Protein AF-A0A942S3N4-F1 (afdb_monomer_lite)

Structure (mmCIF, N/CA/C/O backbone):
data_AF-A0A942S3N4-F1
#
_entry.id   AF-A0A942S3N4-F1
#
loop_
_atom_site.group_PDB
_atom_site.id
_atom_site.type_symbol
_atom_site.label_atom_id
_atom_site.label_alt_id
_atom_site.label_comp_id
_atom_site.label_asym_id
_atom_site.label_entity_id
_atom_site.label_seq_id
_atom_site.pdbx_PDB_ins_code
_atom_site.Cartn_x
_atom_site.Cartn_y
_atom_site.Cartn_z
_atom_site.occupancy
_atom_site.B_iso_or_equiv
_atom_site.auth_seq_id
_atom_site.auth_comp_id
_atom_site.auth_asym_id
_atom_site.auth_atom_id
_atom_site.pdbx_PDB_model_num
ATOM 1 N N . MET A 1 1 ? 3.855 7.674 24.974 1.00 34.66 1 MET A N 1
ATOM 2 C CA . MET A 1 1 ? 2.943 6.875 24.131 1.00 34.66 1 MET A CA 1
ATOM 3 C C . MET A 1 1 ? 2.797 7.609 22.813 1.00 34.66 1 MET A C 1
ATOM 5 O O . MET A 1 1 ? 2.534 8.802 22.852 1.00 34.66 1 MET A O 1
ATOM 9 N N . SER A 1 2 ? 3.076 6.954 21.684 1.00 35.41 2 SER A N 1
ATOM 10 C CA . SER A 1 2 ? 2.870 7.561 20.364 1.00 35.41 2 SER A CA 1
ATOM 11 C C . SER A 1 2 ? 1.378 7.842 20.197 1.00 35.41 2 SER A C 1
ATOM 13 O O . SER A 1 2 ? 0.579 6.914 20.262 1.00 35.41 2 SER A O 1
ATOM 15 N N . SER A 1 3 ? 1.010 9.111 2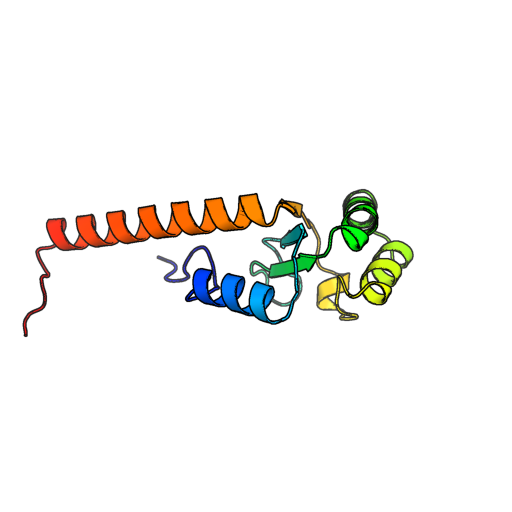0.038 1.00 47.62 3 SER A N 1
ATOM 16 C CA . SER A 1 3 ? -0.358 9.566 19.757 1.00 47.62 3 SER A CA 1
ATOM 17 C C . SER A 1 3 ? -0.749 9.379 18.290 1.00 47.62 3 SER A C 1
ATOM 19 O O . SER A 1 3 ? -1.774 9.894 17.856 1.00 47.62 3 SER A O 1
ATOM 21 N N . ILE A 1 4 ? 0.080 8.685 17.508 1.00 48.66 4 ILE A N 1
ATOM 22 C CA . ILE A 1 4 ? -0.187 8.443 16.099 1.00 48.66 4 ILE A CA 1
ATOM 23 C C . ILE A 1 4 ? -1.207 7.304 16.030 1.00 48.66 4 ILE A C 1
ATOM 25 O O . ILE A 1 4 ? -0.884 6.194 16.469 1.00 48.66 4 ILE A O 1
ATOM 29 N N . PRO A 1 5 ? -2.427 7.551 15.519 1.00 48.50 5 PRO A N 1
ATOM 30 C CA . PRO A 1 5 ? -3.384 6.482 15.304 1.00 48.50 5 PRO A CA 1
ATOM 31 C C . PRO A 1 5 ? -2.745 5.405 14.414 1.00 48.50 5 PRO A C 1
ATOM 33 O O . PRO A 1 5 ? -1.981 5.733 13.502 1.00 48.50 5 PRO A O 1
ATOM 36 N N . PRO A 1 6 ? -3.036 4.113 14.654 1.00 51.25 6 PRO A N 1
ATOM 37 C CA . PRO A 1 6 ? -2.450 3.019 13.877 1.00 51.25 6 PRO A CA 1
ATOM 38 C C . PRO A 1 6 ? -2.753 3.134 12.374 1.00 51.25 6 PRO A C 1
ATOM 40 O O . PRO A 1 6 ? -2.019 2.577 11.561 1.00 51.25 6 PRO A O 1
ATOM 43 N N . PHE A 1 7 ? -3.788 3.900 12.010 1.00 57.56 7 PHE A N 1
ATOM 44 C CA . PHE A 1 7 ? -4.115 4.276 10.641 1.00 57.56 7 PHE A CA 1
ATOM 45 C C . PHE A 1 7 ? -4.079 5.804 10.493 1.00 57.56 7 PHE A C 1
ATOM 47 O O . PHE A 1 7 ? -4.796 6.497 11.212 1.00 57.56 7 PHE A O 1
ATOM 54 N N . PRO A 1 8 ? -3.286 6.347 9.554 1.00 57.44 8 PRO A N 1
ATOM 55 C CA . PRO A 1 8 ? -3.150 7.790 9.358 1.00 57.44 8 PRO A CA 1
ATOM 56 C C . PRO A 1 8 ? -4.305 8.425 8.557 1.00 57.44 8 PRO A C 1
ATOM 58 O O . PRO A 1 8 ? -4.237 9.610 8.247 1.00 57.44 8 PRO A O 1
ATOM 61 N N . ILE A 1 9 ? -5.339 7.660 8.179 1.00 6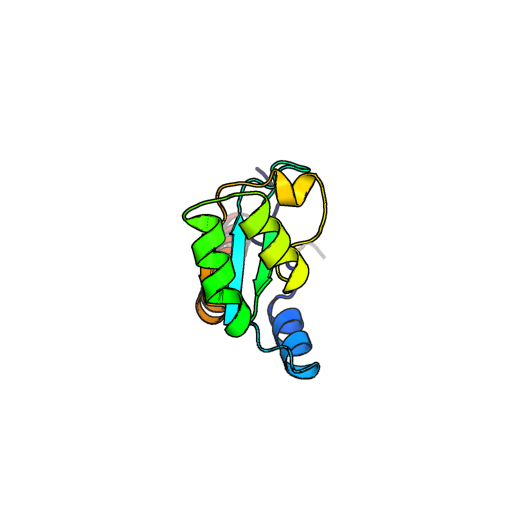0.19 9 ILE A N 1
ATOM 62 C CA . ILE A 1 9 ? -6.490 8.173 7.421 1.00 60.19 9 ILE A CA 1
ATOM 63 C C . ILE A 1 9 ? -7.609 8.534 8.400 1.00 60.19 9 ILE A C 1
ATOM 65 O O . ILE A 1 9 ? -8.351 7.673 8.871 1.00 60.19 9 ILE A O 1
ATOM 69 N N . GLU A 1 10 ? -7.757 9.825 8.675 1.00 58.75 10 GLU A N 1
ATOM 70 C CA . GLU A 1 10 ? -8.927 10.351 9.375 1.00 58.75 10 GLU A CA 1
ATOM 71 C C . GLU A 1 10 ? -10.145 10.276 8.434 1.00 58.75 10 GLU A C 1
ATOM 73 O O . GLU A 1 10 ? -10.088 10.733 7.294 1.00 58.75 10 GLU A O 1
ATOM 78 N N . ASN A 1 11 ? -11.247 9.666 8.889 1.00 68.06 11 ASN A N 1
ATOM 79 C CA . ASN A 1 11 ? -12.466 9.422 8.099 1.00 68.06 11 ASN A CA 1
ATOM 80 C C . ASN A 1 11 ? -12.288 8.488 6.876 1.00 68.06 11 ASN A C 1
ATOM 82 O O . ASN A 1 11 ? -12.642 8.818 5.742 1.00 68.06 11 ASN A O 1
ATOM 86 N N . PHE A 1 12 ? -11.777 7.279 7.120 1.00 71.50 12 PHE A N 1
ATOM 87 C CA . PHE A 1 12 ? -11.631 6.240 6.094 1.00 71.50 12 PHE A CA 1
ATOM 88 C C . PHE A 1 12 ? -12.938 5.888 5.361 1.00 71.50 12 PHE A C 1
ATOM 90 O O . PHE A 1 12 ? -12.899 5.611 4.168 1.00 71.50 12 PHE A O 1
ATOM 97 N N . GLU A 1 13 ? -14.099 5.963 6.020 1.00 70.38 13 GLU A N 1
ATOM 98 C CA . GLU A 1 13 ? -15.397 5.776 5.350 1.00 70.38 13 GLU A CA 1
ATOM 99 C C . GLU A 1 13 ? -15.628 6.838 4.268 1.00 70.38 13 GLU A C 1
ATOM 101 O O . GLU A 1 13 ? -15.898 6.497 3.118 1.00 70.38 13 GLU A O 1
ATOM 106 N N . GLY A 1 14 ? -15.408 8.119 4.589 1.00 78.88 14 GLY A N 1
ATOM 107 C CA . GLY A 1 14 ? -15.478 9.199 3.603 1.00 78.88 14 GLY A CA 1
ATOM 108 C C . GLY A 1 14 ? -14.457 9.047 2.471 1.00 78.88 14 GLY A C 1
ATOM 109 O O . GLY A 1 14 ? -14.750 9.374 1.322 1.00 78.88 14 GLY A O 1
ATOM 110 N N . TYR A 1 15 ? -13.271 8.510 2.765 1.00 76.56 15 TYR A N 1
ATOM 111 C CA . TYR A 1 15 ? -12.278 8.167 1.747 1.00 76.56 15 TYR A CA 1
ATOM 112 C C . TYR A 1 15 ? -12.787 7.070 0.797 1.00 76.56 15 TYR A C 1
ATOM 114 O O . TYR A 1 15 ? -12.770 7.269 -0.419 1.00 76.56 15 TYR A O 1
ATOM 122 N N . CYS A 1 16 ? -13.308 5.960 1.327 1.00 75.62 16 CYS A N 1
ATOM 123 C CA . CYS A 1 16 ? -13.916 4.886 0.537 1.00 75.62 16 CYS A CA 1
ATOM 124 C C . CYS A 1 16 ? -15.084 5.385 -0.323 1.00 75.62 16 CYS A C 1
ATOM 126 O O . CYS A 1 16 ? -15.184 5.029 -1.498 1.00 75.62 16 CYS A O 1
ATOM 128 N N . ASP A 1 17 ? -15.950 6.228 0.236 1.00 79.06 17 ASP A N 1
ATOM 129 C CA . ASP A 1 17 ? -17.090 6.798 -0.482 1.00 79.06 17 ASP A CA 1
ATOM 130 C C . ASP A 1 17 ? -16.647 7.715 -1.622 1.00 79.06 17 ASP A C 1
ATOM 132 O O . ASP A 1 17 ? -17.223 7.679 -2.711 1.00 79.06 17 ASP A O 1
ATOM 136 N N . ASN A 1 18 ? -15.598 8.510 -1.408 1.00 81.88 18 ASN A N 1
ATOM 137 C CA . ASN A 1 18 ? -15.037 9.357 -2.453 1.00 81.88 18 ASN A CA 1
ATOM 138 C C . ASN A 1 18 ? -14.457 8.529 -3.601 1.00 81.88 18 ASN A C 1
ATOM 140 O O . ASN A 1 18 ? -14.735 8.853 -4.753 1.00 81.88 18 ASN A O 1
ATOM 144 N N . LEU A 1 19 ? -13.729 7.445 -3.312 1.00 79.56 19 LEU A N 1
ATOM 145 C CA . LEU A 1 19 ? -13.202 6.538 -4.341 1.00 79.56 19 LEU A CA 1
ATOM 146 C C . LEU A 1 19 ? -14.325 5.934 -5.187 1.00 79.56 19 LEU A C 1
ATOM 148 O O . LEU A 1 19 ? -14.285 6.025 -6.414 1.00 79.56 19 LEU A O 1
ATOM 152 N N . LYS A 1 20 ? -15.379 5.426 -4.535 1.00 76.38 20 LYS A N 1
ATOM 153 C CA . LYS A 1 20 ? -16.572 4.902 -5.215 1.00 76.38 20 LYS A CA 1
ATOM 154 C C . LYS A 1 20 ? -17.237 5.965 -6.093 1.00 76.38 20 LYS A C 1
ATOM 156 O O . LYS A 1 20 ? -17.612 5.671 -7.225 1.00 76.38 20 LYS A O 1
ATOM 161 N N . ARG A 1 21 ? -17.353 7.208 -5.609 1.00 80.75 21 ARG A N 1
ATOM 162 C CA . ARG A 1 21 ? -17.945 8.331 -6.364 1.00 80.75 21 ARG A CA 1
ATOM 163 C C . ARG A 1 21 ? -17.171 8.685 -7.628 1.00 80.75 21 ARG A C 1
ATOM 165 O O . ARG A 1 21 ? -17.793 9.074 -8.610 1.00 80.75 21 ARG A O 1
ATOM 172 N N . VAL A 1 22 ? -15.845 8.558 -7.613 1.00 81.81 22 VAL A N 1
ATOM 173 C CA . VAL A 1 22 ? -15.003 8.814 -8.793 1.00 81.81 22 VAL A CA 1
ATOM 174 C C . VAL A 1 22 ? -14.762 7.560 -9.642 1.00 81.81 22 VAL A C 1
ATOM 176 O O . VAL A 1 22 ? -13.961 7.597 -10.570 1.00 81.81 22 VAL A O 1
ATOM 179 N N . GLY A 1 23 ? -15.454 6.453 -9.345 1.00 70.00 23 GLY A N 1
ATOM 180 C CA . GLY A 1 23 ? -15.343 5.198 -10.091 1.00 70.00 23 GLY A CA 1
ATOM 181 C C . GLY A 1 23 ? -14.015 4.465 -9.889 1.00 70.00 23 GLY A C 1
ATOM 182 O O . GLY A 1 23 ? -13.679 3.590 -10.683 1.00 70.00 23 GLY A O 1
ATOM 183 N N . ILE A 1 24 ? -13.254 4.812 -8.848 1.00 72.25 24 ILE A N 1
ATOM 184 C CA . ILE A 1 24 ? -12.052 4.074 -8.468 1.00 72.25 24 ILE A CA 1
ATOM 185 C C . ILE A 1 24 ? -12.504 2.902 -7.601 1.00 72.25 24 ILE A C 1
ATOM 187 O O . ILE A 1 24 ? -12.937 3.093 -6.465 1.00 72.25 24 ILE A O 1
ATOM 191 N N . ASP A 1 25 ? -12.395 1.695 -8.148 1.00 72.31 25 ASP A N 1
ATOM 192 C CA . ASP A 1 25 ? -12.554 0.443 -7.411 1.00 72.31 25 ASP A CA 1
ATOM 193 C C . ASP A 1 25 ? -11.162 -0.106 -7.061 1.00 72.31 25 ASP A C 1
ATOM 195 O O . ASP A 1 25 ? -10.530 -0.792 -7.878 1.00 72.31 25 ASP A O 1
ATOM 199 N N . PRO A 1 26 ? -10.603 0.263 -5.893 1.00 70.81 26 PRO A N 1
ATOM 200 C CA . PRO A 1 26 ? -9.344 -0.311 -5.462 1.00 70.81 26 PRO A CA 1
ATOM 201 C C . PRO A 1 26 ? -9.559 -1.798 -5.179 1.00 70.81 26 PRO A C 1
ATOM 203 O O . PRO A 1 26 ? -10.224 -2.179 -4.224 1.00 70.81 26 PRO A O 1
ATOM 206 N N . GLY A 1 27 ? -8.957 -2.660 -5.997 1.00 85.12 27 GLY A N 1
ATOM 207 C CA . GLY A 1 27 ? -8.960 -4.094 -5.714 1.00 85.12 27 GLY A CA 1
ATOM 208 C C . GLY A 1 27 ? -8.095 -4.420 -4.493 1.00 85.12 27 GLY A C 1
ATOM 209 O O . GLY A 1 27 ? -8.434 -5.295 -3.692 1.00 85.12 27 GLY A O 1
ATOM 210 N N . TYR A 1 28 ? -6.972 -3.709 -4.346 1.00 90.25 28 TYR A N 1
ATOM 211 C CA . TYR A 1 28 ? -5.936 -4.025 -3.369 1.00 90.25 28 TYR A CA 1
ATOM 212 C C . TYR A 1 28 ? -5.237 -2.769 -2.835 1.00 90.25 28 TYR A C 1
ATOM 214 O O . TYR A 1 28 ? -5.264 -1.693 -3.434 1.00 90.25 28 TYR A O 1
ATOM 222 N N . VAL A 1 29 ? -4.569 -2.938 -1.700 1.00 90.12 29 VAL A N 1
ATOM 223 C CA . VAL A 1 29 ? -3.659 -1.976 -1.089 1.00 90.12 29 VAL A CA 1
ATOM 224 C C . VAL A 1 29 ? -2.268 -2.588 -1.081 1.00 90.12 29 VAL A C 1
ATOM 226 O O . VAL A 1 29 ? -2.068 -3.681 -0.551 1.00 90.12 29 VAL A O 1
ATOM 229 N N . MET A 1 30 ? -1.308 -1.872 -1.653 1.00 91.44 30 MET A N 1
ATOM 230 C CA . MET A 1 30 ? 0.111 -2.161 -1.522 1.00 91.44 30 MET A CA 1
ATOM 231 C C . MET A 1 30 ? 0.659 -1.347 -0.349 1.00 91.44 30 MET A C 1
ATOM 233 O O . MET A 1 30 ? 0.615 -0.116 -0.363 1.00 91.44 30 MET A O 1
ATOM 237 N N . TYR A 1 31 ? 1.115 -2.032 0.693 1.00 91.25 31 TYR A N 1
ATOM 238 C CA . TYR A 1 31 ? 1.453 -1.455 1.992 1.00 91.25 31 TYR A CA 1
ATOM 239 C C . TYR A 1 31 ? 2.899 -1.762 2.382 1.00 91.25 31 TYR A C 1
ATOM 241 O O . TYR A 1 31 ? 3.404 -2.838 2.095 1.00 91.25 31 TYR A O 1
ATOM 249 N N . THR A 1 32 ? 3.557 -0.839 3.072 1.00 89.62 32 THR A N 1
ATOM 250 C CA . THR A 1 32 ? 4.793 -1.094 3.818 1.00 89.62 32 THR A CA 1
ATOM 251 C C . THR A 1 32 ? 4.714 -0.375 5.157 1.00 89.62 32 THR A C 1
ATOM 253 O O . THR A 1 32 ? 4.087 0.681 5.270 1.00 89.62 32 THR A O 1
ATOM 256 N N . ASN A 1 33 ? 5.388 -0.899 6.176 1.00 88.19 33 ASN A N 1
ATOM 257 C CA . ASN A 1 33 ? 5.565 -0.204 7.449 1.00 88.19 33 ASN A CA 1
ATOM 258 C C . ASN A 1 33 ? 6.864 0.624 7.513 1.00 88.19 33 ASN A C 1
ATOM 260 O O . ASN A 1 33 ? 7.103 1.273 8.528 1.00 88.19 33 ASN A O 1
ATOM 264 N N . GLN A 1 34 ? 7.696 0.590 6.463 1.00 88.12 34 GLN A N 1
ATOM 265 C CA . GLN A 1 34 ? 9.046 1.166 6.435 1.00 88.12 34 GLN A CA 1
ATOM 266 C C . GLN A 1 34 ? 9.309 1.877 5.099 1.00 88.12 34 GLN A C 1
ATOM 268 O O . GLN A 1 34 ? 10.081 1.404 4.263 1.00 88.12 34 GLN A O 1
ATOM 273 N N . HIS A 1 35 ? 8.638 3.011 4.871 1.00 90.19 35 HIS A N 1
ATOM 274 C CA . HIS A 1 35 ? 8.899 3.842 3.693 1.00 90.19 35 HIS A CA 1
ATOM 275 C C . HIS A 1 35 ? 10.294 4.465 3.760 1.00 90.19 35 HIS A C 1
ATOM 277 O O . HIS A 1 35 ? 10.662 5.056 4.772 1.00 90.19 35 HIS A O 1
ATOM 283 N N . ALA A 1 36 ? 11.058 4.392 2.670 1.00 90.56 36 ALA A N 1
ATOM 284 C CA . ALA A 1 36 ? 12.460 4.818 2.673 1.00 90.56 36 ALA A CA 1
ATOM 285 C C . ALA A 1 36 ? 12.659 6.334 2.860 1.00 90.56 36 ALA A C 1
ATOM 287 O O . ALA A 1 36 ? 13.768 6.771 3.152 1.00 90.56 36 ALA A O 1
ATOM 288 N N . GLY A 1 37 ? 11.617 7.151 2.676 1.00 86.94 37 GLY A N 1
ATOM 289 C CA . GLY A 1 37 ? 11.716 8.600 2.845 1.00 86.94 37 GLY A CA 1
ATOM 290 C C . GLY A 1 37 ? 11.645 9.067 4.301 1.00 86.94 37 GLY A C 1
ATOM 291 O O . GLY A 1 37 ? 12.118 10.160 4.609 1.00 86.94 37 GLY A O 1
ATOM 292 N N . ASN A 1 38 ? 11.019 8.294 5.195 1.00 87.00 38 ASN A N 1
ATOM 293 C CA . ASN A 1 38 ? 10.741 8.747 6.563 1.00 87.00 38 ASN A CA 1
ATOM 294 C C . ASN A 1 38 ? 10.578 7.634 7.614 1.00 87.00 38 ASN A C 1
ATOM 296 O O . ASN A 1 38 ? 10.184 7.946 8.739 1.00 87.00 38 ASN A O 1
ATOM 300 N N . ASP A 1 39 ? 10.820 6.371 7.259 1.00 84.56 39 ASP A N 1
ATOM 301 C CA . ASP A 1 39 ? 10.626 5.186 8.106 1.00 84.56 39 ASP A CA 1
ATOM 302 C C . ASP A 1 39 ? 9.208 5.048 8.692 1.00 84.56 39 ASP A C 1
ATOM 304 O O . ASP A 1 39 ? 9.001 4.403 9.722 1.00 84.56 39 ASP A O 1
ATOM 308 N N . LYS A 1 40 ? 8.204 5.655 8.047 1.00 83.38 40 LYS A N 1
ATOM 309 C CA . LYS A 1 40 ? 6.796 5.551 8.447 1.00 83.38 40 LYS A CA 1
ATOM 310 C C . LYS A 1 40 ? 6.035 4.590 7.535 1.00 83.38 40 LYS A C 1
ATOM 312 O O . LYS A 1 40 ? 6.465 4.325 6.409 1.00 83.38 40 LYS A O 1
ATOM 317 N N . PRO A 1 41 ? 4.870 4.095 7.987 1.00 83.44 41 PRO A N 1
ATOM 318 C CA . PRO A 1 41 ? 3.984 3.336 7.126 1.00 83.44 41 PRO A CA 1
ATOM 319 C C . PRO A 1 41 ? 3.555 4.121 5.885 1.00 83.44 41 PRO A C 1
ATOM 321 O O . PRO A 1 41 ? 3.225 5.306 5.969 1.00 83.44 41 PRO A O 1
ATOM 324 N N . ALA A 1 42 ? 3.510 3.437 4.746 1.00 84.50 42 ALA A N 1
ATOM 325 C CA . ALA A 1 42 ? 3.013 3.966 3.486 1.00 84.50 42 ALA A CA 1
ATOM 326 C C . ALA A 1 42 ? 2.083 2.954 2.817 1.00 84.50 42 ALA A C 1
ATOM 328 O O . ALA A 1 42 ? 2.298 1.746 2.879 1.00 84.50 42 ALA A O 1
ATOM 329 N N . ALA A 1 43 ? 1.050 3.468 2.157 1.00 87.56 43 ALA A N 1
ATOM 330 C CA . ALA A 1 43 ? 0.094 2.674 1.405 1.00 87.56 43 ALA A CA 1
ATOM 331 C C . ALA A 1 43 ? -0.138 3.293 0.023 1.00 87.56 43 ALA A C 1
ATOM 333 O O . ALA A 1 43 ? -0.061 4.516 -0.155 1.00 87.56 43 ALA A O 1
ATOM 334 N N . ARG A 1 44 ? -0.428 2.436 -0.952 1.00 86.62 44 ARG A N 1
ATOM 335 C CA . ARG A 1 44 ? -0.852 2.788 -2.307 1.00 86.62 44 ARG A CA 1
ATOM 336 C C . ARG A 1 44 ? -2.056 1.935 -2.672 1.00 86.62 44 ARG A C 1
ATOM 338 O O . ARG A 1 44 ? -2.047 0.726 -2.450 1.00 86.62 44 ARG A O 1
ATOM 345 N N . LEU A 1 45 ? -3.090 2.562 -3.218 1.00 87.62 45 LEU A N 1
ATOM 346 C CA . LEU A 1 45 ? -4.184 1.817 -3.828 1.00 87.62 45 LEU A CA 1
ATOM 347 C C . LEU A 1 45 ? -3.713 1.274 -5.165 1.00 87.62 45 LEU A C 1
ATOM 349 O O . LEU A 1 45 ? -3.131 2.023 -5.948 1.00 87.62 45 LEU A O 1
ATOM 353 N N . ILE A 1 46 ? -4.002 0.005 -5.425 1.00 90.56 46 ILE A N 1
ATOM 354 C CA . ILE A 1 46 ? -3.760 -0.598 -6.728 1.00 90.56 46 ILE A CA 1
ATOM 355 C C . ILE A 1 46 ? -5.021 -1.308 -7.233 1.00 90.56 46 ILE A C 1
ATOM 357 O O . ILE A 1 46 ? -5.810 -1.874 -6.467 1.00 90.56 46 ILE A O 1
ATOM 361 N N . SER A 1 47 ? -5.230 -1.267 -8.544 1.00 89.25 47 SER A N 1
ATOM 362 C CA . SER A 1 47 ? -6.333 -1.953 -9.208 1.00 89.25 47 SER A CA 1
ATOM 363 C C . SER A 1 47 ? -6.045 -3.450 -9.347 1.00 89.25 47 SER A C 1
ATOM 365 O O . SER A 1 47 ? -4.920 -3.926 -9.169 1.00 89.25 47 SER A O 1
ATOM 367 N N . ARG A 1 48 ? -7.071 -4.222 -9.721 1.00 89.00 48 ARG A N 1
ATOM 368 C CA . ARG A 1 48 ? -6.907 -5.651 -10.027 1.00 89.00 48 ARG A CA 1
ATOM 369 C C . ARG A 1 48 ? -5.943 -5.897 -11.193 1.00 89.00 48 ARG A C 1
ATOM 371 O O . ARG A 1 48 ? -5.237 -6.899 -11.191 1.00 89.00 48 ARG A O 1
ATOM 378 N N . GLU A 1 49 ? -5.891 -4.983 -12.156 1.00 89.94 49 GLU A N 1
ATOM 379 C CA . GLU A 1 49 ? -5.010 -5.063 -13.329 1.00 89.94 49 GLU A CA 1
ATOM 380 C C . GLU A 1 49 ? -3.531 -4.903 -12.947 1.00 89.94 49 GLU A C 1
ATOM 382 O O . GLU A 1 49 ? -2.655 -5.490 -13.576 1.00 89.94 49 GLU A O 1
ATOM 387 N N . GLN A 1 50 ? -3.253 -4.156 -11.877 1.00 93.00 50 GLN A N 1
ATOM 388 C CA . GLN A 1 50 ? -1.904 -3.921 -11.360 1.00 93.00 50 GLN A CA 1
ATOM 389 C C . GLN A 1 50 ? -1.411 -5.044 -10.431 1.00 93.00 50 GLN A C 1
ATOM 391 O O . GLN A 1 50 ? -0.211 -5.139 -10.171 1.00 93.00 50 GLN A O 1
ATOM 396 N N . LEU A 1 51 ? -2.307 -5.911 -9.938 1.00 93.44 51 LEU A N 1
ATOM 397 C CA . LEU A 1 51 ? -1.998 -6.912 -8.911 1.00 93.44 51 LEU A CA 1
ATOM 398 C C . LEU A 1 51 ? -0.850 -7.843 -9.308 1.00 93.44 51 LEU A C 1
ATOM 400 O O . LEU A 1 51 ? 0.072 -8.046 -8.522 1.00 93.44 51 LEU A O 1
ATOM 404 N N . ALA A 1 52 ? -0.907 -8.413 -10.514 1.00 94.75 52 ALA A N 1
ATOM 405 C CA . ALA A 1 52 ? 0.083 -9.391 -10.960 1.00 94.75 52 ALA A CA 1
ATOM 406 C C . ALA A 1 52 ? 1.486 -8.769 -11.038 1.00 94.75 52 ALA A C 1
ATOM 408 O O . ALA A 1 52 ? 2.462 -9.365 -10.582 1.00 94.75 52 ALA A O 1
ATOM 409 N N . ALA A 1 53 ? 1.576 -7.538 -11.550 1.00 95.12 53 ALA A N 1
ATOM 410 C CA . ALA A 1 53 ? 2.820 -6.781 -11.590 1.00 95.12 53 ALA A CA 1
ATOM 411 C C . ALA A 1 53 ? 3.332 -6.455 -10.178 1.00 95.12 53 ALA A C 1
ATOM 413 O O . ALA A 1 53 ? 4.526 -6.585 -9.913 1.00 95.12 53 ALA A O 1
ATOM 414 N N . ALA A 1 54 ? 2.438 -6.076 -9.258 1.00 94.75 54 ALA A N 1
ATOM 415 C CA . ALA A 1 54 ? 2.806 -5.747 -7.882 1.00 94.75 54 ALA A CA 1
ATOM 416 C C . ALA A 1 54 ? 3.334 -6.974 -7.127 1.00 94.75 54 ALA A C 1
ATOM 418 O O . ALA A 1 54 ? 4.365 -6.900 -6.463 1.00 94.75 54 ALA A O 1
ATOM 419 N N . GLN A 1 55 ? 2.681 -8.126 -7.288 1.00 95.62 55 GLN A N 1
ATOM 420 C CA . GLN A 1 55 ? 3.137 -9.395 -6.719 1.00 95.62 55 GLN A CA 1
ATOM 421 C C . GLN A 1 55 ? 4.494 -9.824 -7.289 1.00 95.62 55 GLN A C 1
ATOM 423 O O . GLN A 1 55 ? 5.360 -10.257 -6.531 1.00 95.62 55 GLN A O 1
ATOM 428 N N . ALA A 1 56 ? 4.703 -9.669 -8.601 1.00 94.50 56 ALA A N 1
ATOM 429 C CA . ALA A 1 56 ? 5.982 -9.973 -9.237 1.00 94.50 56 ALA A CA 1
ATOM 430 C C . ALA A 1 56 ? 7.115 -9.079 -8.704 1.00 94.50 56 ALA A C 1
ATOM 432 O O . ALA A 1 56 ? 8.175 -9.592 -8.348 1.00 94.50 56 ALA A O 1
ATOM 433 N N . TYR A 1 57 ? 6.871 -7.769 -8.578 1.00 95.06 57 TYR A N 1
ATOM 434 C CA . TYR A 1 57 ? 7.824 -6.827 -7.984 1.00 95.06 57 TYR A CA 1
ATOM 435 C C . TYR A 1 57 ? 8.170 -7.188 -6.537 1.00 95.06 57 TYR A C 1
ATOM 437 O O . TYR A 1 57 ? 9.336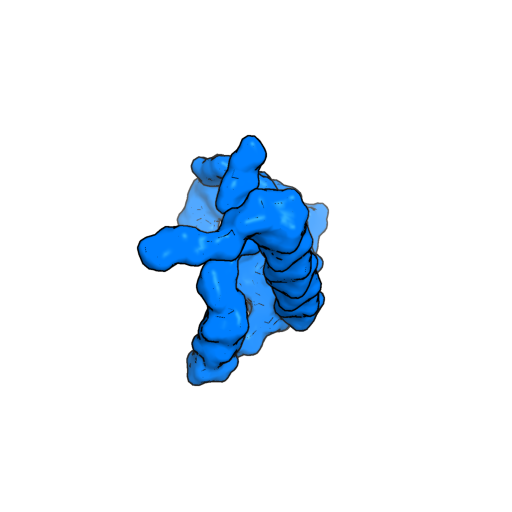 -7.174 -6.168 1.00 95.06 57 TYR A O 1
ATOM 445 N N . ILE A 1 58 ? 7.179 -7.552 -5.718 1.00 94.75 58 ILE A N 1
ATOM 446 C CA . ILE A 1 58 ? 7.407 -7.951 -4.320 1.00 94.75 58 ILE A CA 1
ATOM 447 C C . ILE A 1 58 ? 8.247 -9.228 -4.233 1.00 94.75 58 ILE A C 1
ATOM 449 O O . ILE A 1 58 ? 9.149 -9.314 -3.400 1.00 94.75 58 ILE A O 1
ATOM 453 N N . ALA A 1 59 ? 7.959 -10.215 -5.083 1.00 94.19 59 ALA A N 1
ATOM 454 C CA . ALA A 1 59 ? 8.662 -11.493 -5.085 1.00 94.19 59 ALA A CA 1
ATOM 455 C C . ALA A 1 59 ? 10.114 -11.370 -5.577 1.00 94.19 59 ALA A C 1
ATOM 457 O O . ALA A 1 59 ? 11.000 -12.035 -5.042 1.00 94.19 59 ALA A O 1
ATOM 458 N N . ALA A 1 60 ? 10.358 -10.530 -6.586 1.00 93.44 60 ALA A N 1
ATOM 459 C CA . ALA A 1 60 ? 11.674 -10.326 -7.182 1.00 93.44 60 ALA A CA 1
ATOM 460 C C . ALA A 1 60 ? 11.882 -8.852 -7.589 1.00 93.44 60 ALA A C 1
ATOM 462 O O . ALA A 1 60 ? 11.754 -8.517 -8.770 1.00 93.44 60 ALA A O 1
ATOM 463 N N . PRO A 1 61 ? 12.221 -7.965 -6.633 1.00 92.44 61 PRO A N 1
ATOM 464 C CA . PRO A 1 61 ? 12.411 -6.548 -6.922 1.00 92.44 61 PRO A CA 1
ATOM 465 C C . PRO A 1 61 ? 13.597 -6.312 -7.866 1.00 92.44 61 PRO A C 1
ATOM 467 O O . PRO A 1 61 ? 14.708 -6.784 -7.617 1.00 92.44 61 PRO A O 1
ATOM 470 N N . SER A 1 62 ? 13.374 -5.543 -8.928 1.00 93.38 62 SER A N 1
ATOM 471 C CA . SER A 1 62 ? 14.387 -5.101 -9.893 1.00 93.38 62 SER A CA 1
ATOM 472 C C . SER A 1 62 ? 14.028 -3.725 -10.460 1.00 93.38 62 SER A C 1
ATOM 474 O O . SER A 1 62 ? 12.879 -3.292 -10.356 1.00 93.38 62 SER A O 1
ATOM 47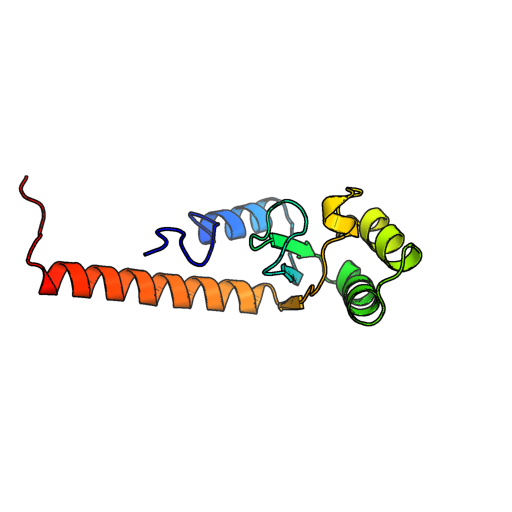6 N N . ASP A 1 63 ? 14.984 -3.046 -11.103 1.00 93.19 63 ASP A N 1
ATOM 477 C CA . ASP A 1 63 ? 14.704 -1.779 -11.794 1.00 93.19 63 ASP A CA 1
ATOM 478 C C . ASP A 1 63 ? 13.622 -1.946 -12.878 1.00 93.19 63 ASP A C 1
ATOM 480 O O . ASP A 1 63 ? 12.754 -1.085 -13.018 1.00 93.19 63 ASP A O 1
ATOM 484 N N . ASP A 1 64 ? 13.610 -3.081 -13.587 1.00 94.69 64 ASP A N 1
ATOM 485 C CA . ASP A 1 64 ? 12.617 -3.377 -14.628 1.00 94.69 64 ASP A CA 1
ATOM 486 C C . ASP A 1 64 ? 11.204 -3.545 -14.053 1.00 94.69 64 ASP A C 1
ATOM 488 O O . ASP A 1 64 ? 10.232 -2.997 -14.579 1.00 94.69 64 ASP A O 1
ATOM 492 N N . THR A 1 65 ? 11.075 -4.293 -12.954 1.00 94.44 65 THR A N 1
ATOM 493 C CA . THR A 1 65 ? 9.778 -4.514 -12.294 1.00 94.44 65 THR A CA 1
ATOM 494 C C . THR A 1 65 ? 9.279 -3.244 -11.601 1.00 94.44 65 THR A C 1
ATOM 496 O O . THR A 1 65 ? 8.081 -2.960 -11.651 1.00 94.44 65 THR A O 1
ATOM 499 N N . PHE A 1 66 ? 10.180 -2.420 -11.052 1.00 94.50 66 PHE A N 1
ATOM 500 C CA . PHE A 1 66 ? 9.853 -1.086 -10.544 1.00 94.50 66 PHE A CA 1
ATOM 501 C C . PHE A 1 66 ? 9.348 -0.163 -11.660 1.00 94.50 66 PHE A C 1
ATOM 503 O O . PHE A 1 66 ? 8.259 0.403 -11.552 1.00 94.50 66 PHE A O 1
ATOM 510 N N . ALA A 1 67 ? 10.092 -0.050 -12.765 1.00 95.12 67 ALA A N 1
ATOM 511 C CA . ALA A 1 67 ? 9.707 0.777 -13.908 1.00 95.12 67 ALA A CA 1
ATOM 512 C C . ALA A 1 67 ? 8.358 0.336 -14.498 1.00 95.12 67 ALA A C 1
ATOM 514 O O . ALA A 1 67 ? 7.546 1.168 -14.910 1.00 95.12 67 ALA A O 1
ATOM 515 N N . HIS A 1 68 ? 8.081 -0.971 -14.493 1.00 95.06 68 HIS A N 1
ATOM 516 C CA . HIS A 1 68 ? 6.787 -1.501 -14.897 1.00 95.06 68 HIS A CA 1
ATOM 517 C C . HIS A 1 68 ? 5.648 -1.023 -13.980 1.00 95.06 68 HIS A C 1
ATOM 519 O O . HIS A 1 68 ? 4.622 -0.567 -14.484 1.00 95.06 68 HIS A O 1
ATOM 525 N N . LEU A 1 69 ? 5.833 -1.045 -12.655 1.00 94.38 69 LEU A N 1
ATOM 526 C CA . LEU A 1 69 ? 4.842 -0.525 -11.705 1.00 94.38 69 LEU A CA 1
ATOM 527 C C . LEU A 1 69 ? 4.623 0.981 -11.816 1.00 94.38 69 LEU A C 1
ATOM 529 O O . LEU A 1 69 ? 3.481 1.432 -11.727 1.00 94.38 69 LEU A O 1
ATOM 533 N N . VAL A 1 70 ? 5.685 1.750 -12.051 1.00 94.31 70 VAL A N 1
ATOM 534 C CA . VAL A 1 70 ? 5.587 3.190 -12.324 1.00 94.31 70 VAL A CA 1
ATOM 535 C C . VAL A 1 70 ? 4.757 3.438 -13.581 1.00 94.31 70 VAL A C 1
ATOM 537 O O . VAL A 1 70 ? 3.827 4.240 -13.560 1.00 94.31 70 VAL A O 1
ATOM 540 N N . LYS A 1 71 ? 5.026 2.703 -14.669 1.00 95.12 71 LYS A N 1
ATOM 541 C CA . LYS A 1 71 ? 4.271 2.820 -15.926 1.00 95.12 71 LYS A CA 1
ATOM 542 C C . LYS A 1 71 ? 2.791 2.482 -15.753 1.00 95.12 71 LYS A C 1
ATOM 544 O O . LYS A 1 71 ? 1.945 3.094 -16.399 1.00 95.12 71 LYS A O 1
ATOM 549 N N . LEU A 1 72 ? 2.483 1.507 -14.902 1.00 92.75 72 LEU A N 1
ATOM 550 C CA . LEU A 1 72 ? 1.110 1.146 -14.565 1.00 92.75 72 LEU A CA 1
ATOM 551 C C . LEU A 1 72 ? 0.447 2.139 -13.598 1.00 92.75 72 LEU A C 1
ATOM 553 O O . LEU A 1 72 ? -0.756 2.033 -13.386 1.00 92.75 72 LEU A O 1
ATOM 557 N N . GLY A 1 73 ? 1.193 3.082 -13.015 1.00 89.50 73 GLY A N 1
ATOM 558 C CA . GLY A 1 73 ? 0.693 4.055 -12.041 1.00 89.50 73 GLY A CA 1
ATOM 559 C C . GLY A 1 73 ? 0.527 3.504 -10.621 1.00 89.50 73 GLY A C 1
ATOM 560 O O . GLY A 1 73 ? -0.163 4.117 -9.813 1.00 89.50 73 GLY A O 1
ATOM 561 N N . ALA A 1 74 ? 1.126 2.350 -10.309 1.00 89.38 74 ALA A N 1
ATOM 562 C CA . ALA A 1 74 ? 1.059 1.729 -8.983 1.00 89.38 74 ALA A CA 1
ATOM 563 C C . ALA A 1 74 ? 2.093 2.311 -7.997 1.00 89.38 74 ALA A C 1
ATOM 565 O O . ALA A 1 74 ? 1.841 2.372 -6.793 1.00 89.38 74 ALA A O 1
ATOM 566 N N . LEU A 1 75 ? 3.247 2.756 -8.506 1.00 91.75 75 LEU A N 1
ATOM 567 C CA . LEU A 1 75 ? 4.299 3.442 -7.749 1.00 91.75 75 LEU A CA 1
ATOM 568 C C . LEU A 1 75 ? 4.634 4.789 -8.388 1.00 91.75 75 LEU A C 1
ATOM 570 O O . LEU A 1 75 ? 4.376 5.006 -9.572 1.00 91.75 75 LEU A O 1
ATOM 574 N N . LEU A 1 76 ? 5.228 5.687 -7.603 1.00 90.19 76 LEU A N 1
ATOM 575 C CA . LEU A 1 76 ? 5.732 6.963 -8.102 1.00 90.19 76 LEU A CA 1
ATOM 576 C C . LEU A 1 76 ? 7.204 6.817 -8.495 1.00 90.19 76 LEU A C 1
ATOM 578 O O . LEU A 1 76 ? 7.969 6.165 -7.783 1.00 90.19 76 LEU A O 1
ATOM 582 N N . ASP A 1 77 ? 7.620 7.466 -9.586 1.00 93.12 77 ASP A N 1
ATOM 583 C CA . ASP A 1 77 ? 9.033 7.520 -9.987 1.00 93.12 77 ASP A CA 1
ATOM 584 C C . ASP A 1 77 ? 9.817 8.464 -9.067 1.00 93.12 77 ASP A C 1
ATOM 586 O O . ASP A 1 77 ? 10.109 9.615 -9.389 1.00 93.12 77 ASP A O 1
ATOM 590 N N . THR A 1 78 ? 10.070 7.996 -7.851 1.00 91.44 78 THR A N 1
ATOM 591 C CA . THR A 1 78 ? 10.807 8.725 -6.824 1.00 91.44 78 THR A CA 1
ATOM 592 C C . THR A 1 78 ? 11.895 7.837 -6.251 1.00 91.44 78 THR A C 1
ATOM 594 O O . THR A 1 78 ? 11.746 6.616 -6.159 1.00 91.44 78 THR A O 1
ATOM 597 N N . GLU A 1 79 ? 12.986 8.462 -5.813 1.00 90.00 79 GLU A N 1
ATOM 598 C CA . GLU A 1 79 ? 14.078 7.762 -5.135 1.00 90.00 79 GLU A CA 1
ATOM 599 C C . GLU A 1 79 ? 13.579 7.014 -3.887 1.00 90.00 79 GLU A C 1
ATOM 601 O O . GLU A 1 79 ? 14.010 5.894 -3.613 1.00 90.00 79 GLU A O 1
ATOM 606 N N . TRP A 1 80 ? 12.618 7.588 -3.157 1.00 89.81 80 TRP A N 1
ATOM 607 C CA . TRP A 1 80 ? 12.052 6.957 -1.967 1.00 89.81 80 TRP A CA 1
ATOM 608 C C . TRP A 1 80 ? 11.228 5.712 -2.303 1.00 89.81 80 TRP A C 1
ATOM 610 O O . TRP A 1 80 ? 11.434 4.673 -1.681 1.00 89.81 80 TRP A O 1
ATOM 620 N N . ASP A 1 81 ? 10.326 5.768 -3.287 1.00 86.56 81 ASP A N 1
ATOM 621 C CA . ASP A 1 81 ? 9.519 4.595 -3.658 1.00 86.56 81 ASP A CA 1
ATOM 622 C C . ASP A 1 81 ? 10.399 3.483 -4.258 1.00 86.56 81 ASP A C 1
ATOM 624 O O . ASP A 1 81 ? 10.172 2.310 -3.955 1.00 86.56 81 ASP A O 1
ATOM 628 N N . ARG A 1 82 ? 11.460 3.834 -5.002 1.00 90.50 82 ARG A N 1
ATOM 629 C CA . ARG A 1 82 ? 12.454 2.871 -5.512 1.00 90.50 82 ARG A CA 1
ATOM 630 C C . ARG A 1 82 ? 13.196 2.145 -4.389 1.00 90.50 82 ARG A C 1
ATOM 632 O O . ARG A 1 82 ? 13.424 0.942 -4.468 1.00 90.50 82 ARG A O 1
ATOM 639 N N . ASN A 1 83 ? 13.577 2.872 -3.341 1.00 91.50 83 ASN A N 1
ATOM 640 C CA . ASN A 1 83 ? 14.334 2.317 -2.218 1.00 91.50 83 ASN A CA 1
ATOM 641 C C . ASN A 1 83 ? 13.451 1.681 -1.137 1.00 91.50 83 ASN A C 1
ATOM 643 O O . ASN A 1 83 ? 13.964 1.026 -0.227 1.00 91.50 83 ASN A O 1
ATOM 647 N N . THR A 1 84 ? 12.132 1.849 -1.225 1.00 90.38 84 THR A N 1
ATOM 648 C CA . THR A 1 84 ? 11.193 1.273 -0.266 1.00 90.38 84 THR A CA 1
ATOM 649 C C . THR A 1 84 ? 11.075 -0.234 -0.466 1.00 90.38 84 THR A C 1
ATOM 651 O O . THR A 1 84 ? 10.812 -0.722 -1.566 1.00 90.38 84 THR A O 1
ATOM 654 N N . ARG A 1 85 ? 11.246 -0.985 0.624 1.00 86.38 85 ARG A N 1
ATOM 655 C CA . ARG A 1 85 ? 11.228 -2.454 0.639 1.00 86.38 85 ARG A CA 1
ATOM 656 C C . ARG A 1 85 ? 10.046 -2.981 1.451 1.00 86.38 85 ARG A C 1
ATOM 658 O O . ARG A 1 85 ? 9.322 -2.216 2.086 1.00 86.38 85 ARG A O 1
ATOM 665 N N . ARG A 1 86 ? 9.905 -4.314 1.463 1.00 89.12 86 ARG A N 1
ATOM 666 C CA . ARG A 1 86 ? 8.916 -5.046 2.281 1.00 89.12 86 ARG A CA 1
ATOM 667 C C . ARG A 1 86 ? 7.485 -4.592 2.009 1.00 89.12 86 ARG A C 1
ATOM 669 O O . ARG A 1 86 ? 6.696 -4.389 2.923 1.00 89.12 86 ARG A O 1
ATOM 676 N N . TRP A 1 87 ? 7.188 -4.406 0.732 1.00 93.12 87 TRP A N 1
ATOM 677 C CA . TRP A 1 87 ? 5.824 -4.195 0.298 1.00 93.12 87 TRP A CA 1
ATOM 678 C C . TRP A 1 87 ? 5.015 -5.481 0.489 1.00 93.12 87 TRP A C 1
ATOM 680 O O . TRP A 1 87 ? 5.484 -6.575 0.180 1.00 93.12 87 TRP A O 1
ATOM 690 N N . GLU A 1 88 ? 3.795 -5.326 0.975 1.00 93.12 88 GLU A N 1
ATOM 691 C CA . GLU A 1 88 ? 2.799 -6.367 1.179 1.00 93.12 88 GLU A CA 1
ATOM 692 C C . GLU A 1 88 ? 1.527 -6.000 0.414 1.00 93.12 88 GLU A C 1
ATOM 694 O O . GLU A 1 88 ? 1.242 -4.821 0.192 1.00 93.12 88 GLU A O 1
ATOM 699 N N . ILE A 1 89 ? 0.751 -7.009 0.013 1.00 92.81 89 ILE A N 1
ATOM 700 C CA . ILE A 1 89 ? -0.540 -6.813 -0.653 1.00 92.81 89 ILE A CA 1
ATOM 701 C C . ILE A 1 89 ? -1.663 -7.228 0.285 1.00 92.81 89 ILE A C 1
ATOM 703 O O . ILE A 1 89 ? -1.691 -8.355 0.778 1.00 92.81 89 ILE A O 1
ATOM 707 N N . ILE A 1 90 ? -2.624 -6.330 0.463 1.00 89.50 90 ILE A N 1
ATOM 708 C CA . ILE A 1 90 ? -3.832 -6.542 1.256 1.00 89.50 90 ILE A CA 1
ATOM 709 C C . IL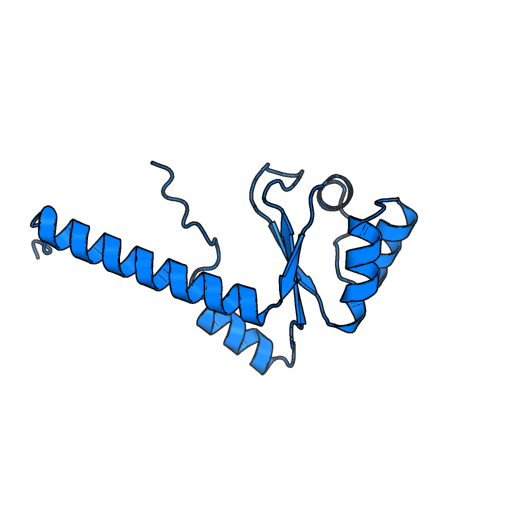E A 1 90 ? -5.025 -6.321 0.323 1.00 89.50 90 ILE A C 1
ATOM 711 O O . ILE A 1 90 ? -5.023 -5.374 -0.462 1.00 89.50 90 ILE A O 1
ATOM 715 N N . SER A 1 91 ? -6.049 -7.179 0.357 1.00 89.12 91 SER A N 1
ATOM 716 C CA . SER A 1 91 ? -7.291 -6.872 -0.369 1.00 89.12 91 SER A CA 1
ATOM 717 C C . SER A 1 91 ? -7.917 -5.604 0.208 1.00 89.12 91 SER A C 1
ATOM 719 O O . SER A 1 91 ? -7.881 -5.388 1.420 1.00 89.12 91 SER A O 1
ATOM 721 N N . PHE A 1 92 ? -8.496 -4.749 -0.636 1.00 83.81 92 PHE A N 1
ATOM 722 C CA . PHE A 1 92 ? -9.076 -3.498 -0.141 1.00 83.81 92 PHE A CA 1
ATOM 723 C C . PHE A 1 92 ? -10.227 -3.743 0.847 1.00 83.81 92 PHE A C 1
ATOM 725 O O . PHE A 1 92 ? -10.312 -3.075 1.873 1.00 83.81 92 PHE A O 1
ATOM 732 N N . GLU A 1 93 ? -11.044 -4.771 0.600 1.00 82.44 93 GLU A N 1
ATOM 733 C CA . GLU A 1 93 ? -12.069 -5.233 1.543 1.00 82.44 93 GLU A CA 1
ATOM 734 C C . GLU A 1 93 ? -11.461 -5.639 2.896 1.00 82.44 93 GLU A C 1
ATOM 736 O O . GLU A 1 93 ? -11.945 -5.230 3.950 1.00 82.44 93 GLU A O 1
ATOM 741 N N . GLY A 1 94 ? -10.353 -6.391 2.887 1.00 79.56 94 GLY A N 1
ATOM 742 C CA . GLY A 1 94 ? -9.643 -6.761 4.112 1.00 79.56 94 GLY A CA 1
ATOM 743 C C . GLY A 1 94 ? -9.095 -5.540 4.855 1.00 79.56 94 GLY A C 1
ATOM 744 O O . GLY A 1 94 ? -9.181 -5.467 6.080 1.00 79.56 94 GLY A O 1
ATOM 745 N N . TRP A 1 95 ? -8.590 -4.552 4.117 1.00 80.56 95 TRP A N 1
ATOM 746 C CA . TRP A 1 95 ? -8.116 -3.288 4.673 1.00 80.56 95 TRP A CA 1
ATOM 747 C C . TRP A 1 95 ? -9.247 -2.476 5.326 1.00 80.56 95 TRP A C 1
ATOM 749 O O . TRP A 1 95 ? -9.079 -1.974 6.438 1.00 80.56 95 TRP A O 1
ATOM 759 N N . GLU A 1 96 ? -10.425 -2.412 4.698 1.00 77.06 96 GLU A N 1
ATOM 760 C CA .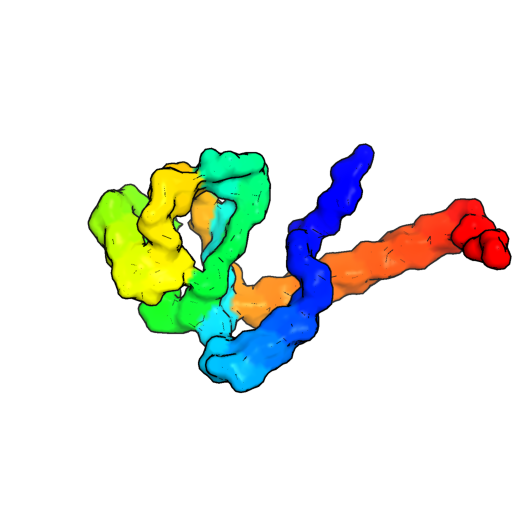 GLU A 1 96 ? -11.617 -1.768 5.264 1.00 77.06 96 GLU A CA 1
ATOM 761 C C . GLU A 1 96 ? -12.082 -2.452 6.558 1.00 77.06 96 GLU A C 1
ATOM 763 O O . GLU A 1 96 ? -12.368 -1.776 7.552 1.00 77.06 96 GLU A O 1
ATOM 768 N N . VAL A 1 97 ? -12.117 -3.788 6.577 1.00 80.25 97 VAL A N 1
ATOM 769 C CA . VAL A 1 97 ? -12.485 -4.566 7.770 1.00 80.25 97 VAL A CA 1
ATOM 770 C C . VAL A 1 97 ? -11.517 -4.303 8.922 1.00 80.25 97 VAL A C 1
ATOM 772 O O . VAL A 1 97 ? -11.961 -4.049 10.045 1.00 80.25 97 VAL A O 1
ATOM 775 N N . LEU A 1 98 ? -10.206 -4.311 8.658 1.00 78.06 98 LEU A N 1
ATOM 776 C CA . LEU A 1 98 ? -9.195 -4.000 9.670 1.00 78.06 98 LEU A CA 1
ATOM 777 C C . LEU A 1 98 ? -9.395 -2.588 10.223 1.00 78.06 98 LEU A C 1
ATOM 779 O O . LEU A 1 98 ? -9.466 -2.417 11.440 1.00 78.06 98 LEU A O 1
ATOM 783 N N . HIS A 1 99 ? -9.564 -1.593 9.351 1.00 79.38 99 HIS A N 1
ATOM 784 C CA . HIS A 1 99 ? -9.778 -0.212 9.770 1.00 79.38 99 HIS A CA 1
ATOM 785 C C . HIS A 1 99 ? -11.004 -0.067 10.688 1.00 79.38 99 HIS A C 1
ATOM 787 O O . HIS A 1 99 ? -10.927 0.559 11.748 1.00 79.38 99 HIS A O 1
ATOM 793 N N . LYS A 1 100 ? -12.135 -0.692 10.329 1.00 78.38 100 LYS A N 1
ATOM 794 C CA . LYS A 1 100 ? -13.353 -0.696 11.157 1.00 78.38 100 LYS A CA 1
ATOM 795 C C . LYS A 1 100 ? -13.125 -1.360 12.516 1.00 78.38 100 LYS A C 1
ATOM 797 O O . LYS A 1 100 ? -13.545 -0.812 13.536 1.00 78.38 100 LYS A O 1
ATOM 802 N N . ALA A 1 101 ? -12.436 -2.501 12.549 1.00 76.75 101 ALA A N 1
ATOM 803 C CA . ALA A 1 101 ? -12.124 -3.204 13.792 1.00 76.75 101 ALA A CA 1
ATOM 804 C C . ALA A 1 101 ? -11.231 -2.362 14.721 1.00 76.75 101 ALA A C 1
ATOM 806 O O . ALA A 1 101 ? -11.520 -2.246 15.913 1.00 76.75 101 ALA A O 1
ATOM 807 N N . PHE A 1 102 ? -10.188 -1.723 14.181 1.00 75.00 102 PHE A N 1
ATOM 808 C CA . PHE A 1 102 ? -9.305 -0.851 14.957 1.00 75.00 102 PHE A CA 1
ATOM 809 C C . PHE A 1 102 ? -10.025 0.384 15.487 1.00 75.00 102 PHE A C 1
ATOM 811 O O . PHE A 1 102 ? -9.875 0.704 16.665 1.00 75.00 102 PHE A O 1
ATOM 818 N N . ASN A 1 103 ? -10.850 1.034 14.666 1.00 73.56 103 ASN A N 1
ATOM 819 C CA . ASN A 1 103 ? -11.676 2.149 15.119 1.00 73.56 103 ASN A CA 1
ATOM 820 C C . ASN A 1 103 ? -12.604 1.735 16.261 1.00 73.56 103 ASN A C 1
ATOM 822 O O . ASN A 1 103 ? -12.659 2.418 17.279 1.00 73.56 103 ASN A O 1
ATOM 826 N N . HIS A 1 104 ? -13.284 0.592 16.134 1.00 76.88 104 HIS A N 1
ATOM 827 C CA . HIS A 1 104 ? -14.158 0.084 17.188 1.00 76.88 104 HIS A CA 1
ATOM 828 C C . HIS A 1 104 ? -13.395 -0.160 18.499 1.00 76.88 104 HIS A C 1
ATOM 830 O O . HIS A 1 104 ? -13.841 0.269 19.565 1.00 76.88 104 HIS A O 1
ATOM 836 N N . LEU A 1 105 ? -12.224 -0.803 18.429 1.00 74.19 105 LEU A N 1
ATOM 837 C CA . LEU A 1 105 ? -11.373 -1.038 19.597 1.00 74.19 105 LEU A CA 1
ATOM 838 C C . LEU A 1 105 ? -10.870 0.269 20.214 1.00 74.19 105 LEU A C 1
ATOM 840 O O . LEU A 1 105 ? -10.907 0.398 21.434 1.00 74.19 105 LEU A O 1
ATOM 844 N N . HIS A 1 106 ? -10.459 1.240 19.396 1.00 73.06 106 HIS A N 1
ATOM 845 C CA . HIS A 1 106 ? -9.987 2.544 19.855 1.00 73.06 106 HIS A CA 1
ATOM 846 C C . HIS A 1 106 ? -11.102 3.348 20.542 1.00 73.06 106 HIS A C 1
ATOM 848 O O . HIS A 1 106 ? -10.900 3.902 21.624 1.00 73.06 106 HIS A O 1
ATOM 854 N N . THR A 1 107 ? -12.308 3.370 19.964 1.00 76.38 107 THR A N 1
ATOM 855 C CA . THR A 1 107 ? -13.485 3.989 20.588 1.00 76.38 107 THR A CA 1
ATOM 856 C C . THR A 1 107 ? -13.812 3.314 21.913 1.00 76.38 107 THR A C 1
ATOM 858 O O . THR A 1 107 ? -13.989 4.006 22.914 1.00 76.38 107 THR A O 1
ATOM 861 N N . LYS A 1 108 ? -13.825 1.976 21.954 1.00 71.75 108 LYS A N 1
ATOM 862 C CA . LYS A 1 108 ? -14.090 1.219 23.181 1.00 71.75 108 LYS A CA 1
ATOM 863 C C . LYS A 1 108 ? -13.025 1.474 24.247 1.00 71.75 108 LYS A C 1
ATOM 865 O O . LYS A 1 108 ? -13.369 1.696 25.401 1.00 71.75 108 LYS A O 1
ATOM 870 N N . SER A 1 109 ? -11.741 1.497 23.885 1.00 68.62 109 SER A N 1
ATOM 871 C CA . SER A 1 109 ? -10.668 1.822 24.830 1.00 68.62 109 SER A CA 1
ATOM 872 C C . SER A 1 109 ? -10.759 3.261 25.328 1.00 68.62 109 SER A C 1
ATOM 874 O O . SER A 1 109 ? -10.522 3.507 26.505 1.00 68.62 109 SER A O 1
ATOM 876 N N . GLY A 1 110 ? -11.144 4.205 24.464 1.00 68.12 110 GLY A N 1
ATOM 877 C CA . GLY A 1 110 ? -11.371 5.596 24.849 1.00 68.12 110 GLY A CA 1
ATOM 878 C C . GLY A 1 110 ? -12.553 5.748 25.809 1.00 68.12 110 GLY A C 1
ATOM 879 O O . GLY A 1 110 ? -12.449 6.483 26.786 1.00 68.12 110 GLY A O 1
ATOM 880 N N . GLN A 1 111 ? -13.648 5.019 25.575 1.00 71.31 111 GLN A N 1
ATOM 881 C CA . GLN A 1 111 ? -14.799 4.960 26.482 1.00 71.31 111 GLN A CA 1
ATOM 882 C C . GLN A 1 111 ? -14.409 4.376 27.840 1.00 71.31 111 GLN A C 1
ATOM 884 O O . GLN A 1 111 ? -14.634 5.020 28.858 1.00 71.31 111 GLN A O 1
ATOM 889 N N . VAL A 1 112 ? -13.730 3.227 27.856 1.00 70.44 112 VAL A N 1
ATOM 890 C CA . VAL A 1 112 ? -13.250 2.593 29.093 1.00 70.44 112 VAL A CA 1
ATOM 891 C C . VAL A 1 112 ? -12.283 3.510 29.847 1.00 70.44 112 VAL A C 1
ATOM 893 O O . VAL A 1 112 ? -12.358 3.613 31.066 1.00 70.44 112 VAL A O 1
ATOM 896 N N . LEU A 1 113 ? -11.394 4.224 29.149 1.00 64.69 113 LEU A N 1
ATOM 897 C CA . LEU A 1 113 ? -10.490 5.185 29.781 1.00 64.69 113 LEU A CA 1
ATOM 898 C C . LEU A 1 113 ? -11.255 6.370 30.388 1.00 64.69 113 LEU A C 1
ATOM 900 O O . LEU A 1 113 ? -10.940 6.775 31.504 1.00 64.69 113 LEU A O 1
ATOM 904 N N . LYS A 1 114 ? -12.272 6.906 29.701 1.00 65.62 114 LYS A N 1
ATOM 905 C CA . LYS A 1 114 ? -13.154 7.950 30.252 1.00 65.62 114 LYS A CA 1
ATOM 906 C C . LYS A 1 114 ? -13.913 7.456 31.488 1.00 65.62 114 LYS A C 1
ATOM 908 O O . LYS A 1 114 ? -13.956 8.163 32.489 1.00 65.62 114 LYS A O 1
ATOM 913 N N . GLU A 1 115 ? -14.442 6.236 31.446 1.00 67.12 115 GLU A N 1
ATOM 914 C CA . GLU A 1 115 ? -15.155 5.612 32.569 1.00 67.12 115 GLU A CA 1
ATOM 915 C C . GLU A 1 115 ? -14.235 5.377 33.777 1.00 67.12 115 GLU A C 1
ATOM 917 O O . GLU A 1 115 ? -14.621 5.651 34.909 1.00 67.12 115 GLU A O 1
ATOM 922 N N . LEU A 1 116 ? -12.999 4.923 33.542 1.00 62.19 116 LEU A N 1
ATOM 923 C CA . LEU A 1 116 ? -12.005 4.665 34.590 1.00 62.19 116 LEU A CA 1
ATOM 924 C C . LEU A 1 116 ? -11.380 5.937 35.177 1.00 62.19 116 LEU A C 1
ATOM 926 O O . LEU A 1 116 ? -10.998 5.942 36.345 1.00 62.19 116 LEU A O 1
ATOM 930 N N . THR A 1 117 ? -11.232 6.999 34.383 1.00 66.69 117 THR A N 1
ATOM 931 C CA . THR A 1 117 ? -10.612 8.256 34.839 1.00 66.69 117 THR A CA 1
ATOM 932 C C . THR A 1 117 ? -11.618 9.252 35.409 1.00 66.69 117 THR A C 1
ATOM 934 O O . THR A 1 117 ? -11.202 10.227 36.030 1.00 66.69 117 THR A O 1
ATOM 937 N N . GLY A 1 118 ? -12.927 9.034 35.225 1.00 52.50 118 GLY A N 1
ATOM 938 C CA . GLY A 1 118 ? -13.980 9.927 35.723 1.00 52.50 118 GLY A CA 1
ATOM 939 C C . GLY A 1 118 ? -13.960 11.330 35.102 1.00 52.50 118 GLY A C 1
ATOM 940 O O . GLY A 1 118 ? -14.707 12.201 35.537 1.00 52.50 118 GLY A O 1
ATOM 941 N N . LEU A 1 119 ? -13.123 11.564 34.086 1.00 55.66 119 LEU A N 1
ATOM 942 C CA . LEU A 1 119 ? -13.052 12.819 33.344 1.00 55.66 119 LEU A CA 1
ATOM 943 C C . LEU A 1 119 ? -14.170 12.841 32.294 1.00 55.66 119 LEU A C 1
ATOM 945 O O . LEU A 1 119 ? -13.938 12.753 31.090 1.00 55.66 119 LEU A O 1
ATOM 949 N N . SER A 1 120 ? -15.410 12.909 32.767 1.00 50.81 120 SER A N 1
ATOM 950 C CA . SER A 1 120 ? -16.510 13.461 31.987 1.00 50.81 120 SER A CA 1
ATOM 951 C C . SER A 1 120 ? -16.384 14.977 32.057 1.00 50.81 120 SER A C 1
ATOM 953 O O . SER A 1 120 ? -16.461 15.529 33.152 1.00 50.81 120 SER A O 1
ATOM 955 N N . ASP A 1 121 ? -16.117 15.598 30.911 1.00 44.44 121 ASP A N 1
ATOM 956 C CA . ASP A 1 121 ? -16.045 17.039 30.659 1.00 44.44 121 ASP A CA 1
ATOM 957 C C . ASP A 1 121 ? -16.585 17.920 31.805 1.00 44.44 121 ASP A C 1
ATOM 959 O O . ASP A 1 121 ? -17.792 18.020 32.037 1.00 44.44 121 ASP A O 1
ATOM 963 N N . PHE A 1 122 ? -15.679 18.603 32.513 1.00 38.44 122 PHE A N 1
ATOM 964 C CA . PHE A 1 122 ? -16.047 19.857 33.159 1.00 38.44 122 PHE A CA 1
ATOM 965 C C . PHE A 1 122 ? -16.269 20.875 32.037 1.00 38.44 122 PHE A C 1
ATOM 967 O O . PHE A 1 122 ? -15.297 21.403 31.514 1.00 38.44 122 PHE A O 1
ATOM 974 N N . SER A 1 123 ? -17.550 21.064 31.698 1.00 35.34 123 SER A N 1
ATOM 975 C CA . SER A 1 123 ? -18.208 22.279 31.161 1.00 35.34 123 SER A CA 1
ATOM 976 C C . SER A 1 123 ? -17.464 23.095 30.100 1.00 35.34 123 SER A C 1
ATOM 978 O O . SER A 1 123 ? -16.494 23.796 30.460 1.00 35.34 123 SER A O 1
#

Secondary structure (DSSP, 8-state):
-----SS--TTHHHHHHHHHHTT----EEEEES--TTTSS-EEEEE-TTTHHHHHHHHHS--HHHHHHHHHTTSS-SSHHHHH----EEEEHHHHHHHHHHHHHHHHHHHHHHHHHH------

Radius of gyration: 17.94 Å; chains: 1; bounding box: 33×34×52 Å

Sequence (123 aa):
MSSIPPFPIENFEGYCDNLKRVGIDPGYVMYTNQHAGNDKPAARLISREQLAAAQAYIAAPSDDTFAHLVKLGALLDTEWDRNTRRWEIISFEGWEVLHKAFNHLHTKSGQVLKELTGLSDFS

pLDDT: mean 79.8, std 15.05, range [34.66, 95.62]

Foldseek 3Di:
DPPCQPDNDDPVVVVVVVCVVVVNDQFKKWWDCQFQVPGHIDIFGDHPVCVVLSVVCQVPPDPVSVVVCCVRVRFPPDPRRNPDHDIDMDGVVRVVVVVVVSVVVVVVVVVVCCVVVVPPDPD